Protein AF-A0A524NJI4-F1 (afdb_monomer)

Nearest PDB structures (foldseek):
  9co0-assembly1_B  TM=9.030E-01  e=3.169E-07  Escherichia coli
  6l8a-assembly1_C  TM=8.785E-01  e=2.882E-06  Acidithiobacillus ferrooxidans
  8okv-assembly4_D  TM=8.232E-01  e=9.161E-04  Bacteroides thetaiotaomicron VPI-5482
  3dsm-assembly1_A  TM=7.863E-01  e=9.668E-04  Bacteroides uniformis ATCC 8492
  7seu-assembly4_D  TM=7.854E-01  e=9.161E-04  Escherichia coli

pLDDT: mean 80.63, std 16.12, range [43.66, 97.12]

Structure (mmCIF, N/CA/C/O backbone):
data_AF-A0A524NJI4-F1
#
_entry.id   AF-A0A524NJI4-F1
#
loop_
_atom_site.group_PDB
_atom_site.id
_atom_site.type_symbol
_atom_site.label_atom_id
_atom_site.label_alt_id
_atom_site.label_comp_id
_atom_site.label_asym_id
_atom_site.label_entity_id
_atom_site.label_seq_id
_atom_site.pdbx_PDB_ins_code
_atom_site.Cartn_x
_atom_site.Cartn_y
_atom_site.Cartn_z
_atom_site.occupancy
_atom_site.B_iso_or_equiv
_atom_site.auth_seq_id
_atom_site.auth_comp_id
_atom_site.auth_asym_id
_atom_site.auth_atom_id
_atom_site.pdbx_PDB_model_num
ATOM 1 N N . PRO A 1 1 ? -11.612 2.718 -0.099 1.00 86.69 1 PRO A N 1
ATOM 2 C CA . PRO A 1 1 ? -11.484 1.863 1.108 1.00 86.69 1 PRO A CA 1
ATOM 3 C C . PRO A 1 1 ? -11.392 0.395 0.676 1.00 86.69 1 PRO A C 1
ATOM 5 O O . PRO A 1 1 ? -11.914 0.067 -0.386 1.00 86.69 1 PRO A O 1
ATOM 8 N N . ALA A 1 2 ? -10.751 -0.454 1.474 1.00 90.44 2 ALA A N 1
ATOM 9 C CA . ALA A 1 2 ? -10.694 -1.903 1.288 1.00 90.44 2 ALA A CA 1
ATOM 10 C C . ALA A 1 2 ? -11.234 -2.614 2.530 1.00 90.44 2 ALA A C 1
ATOM 12 O O . ALA A 1 2 ? -11.171 -2.069 3.629 1.00 90.44 2 ALA A O 1
ATOM 13 N N . PHE A 1 3 ? -11.764 -3.821 2.359 1.00 92.19 3 PHE A N 1
ATOM 14 C CA . PHE A 1 3 ? -12.353 -4.607 3.439 1.00 92.19 3 PHE A CA 1
ATOM 15 C C . PHE A 1 3 ? -11.760 -6.014 3.442 1.00 92.19 3 PHE A C 1
ATOM 17 O O . PHE A 1 3 ? -11.778 -6.689 2.415 1.00 92.19 3 PHE A O 1
ATOM 24 N N . ALA A 1 4 ? -11.255 -6.456 4.592 1.00 90.56 4 ALA A N 1
ATOM 25 C CA . ALA A 1 4 ? -10.802 -7.827 4.801 1.00 90.56 4 ALA A CA 1
ATOM 26 C C . ALA A 1 4 ? -10.918 -8.203 6.281 1.00 90.56 4 ALA A C 1
ATOM 28 O O . ALA A 1 4 ? -10.636 -7.384 7.151 1.00 90.56 4 ALA A O 1
ATOM 29 N N . ASN A 1 5 ? -11.321 -9.444 6.571 1.00 91.25 5 ASN A N 1
ATOM 30 C CA . ASN A 1 5 ? -11.344 -10.012 7.927 1.00 91.25 5 ASN A CA 1
ATOM 31 C C . ASN A 1 5 ? -12.051 -9.132 8.982 1.00 91.25 5 ASN A C 1
ATOM 33 O O . ASN A 1 5 ? -11.597 -9.021 10.119 1.00 91.25 5 ASN A O 1
ATOM 37 N N . GLY A 1 6 ? -13.151 -8.469 8.606 1.00 92.75 6 GLY A N 1
ATOM 38 C CA . GLY A 1 6 ? -13.889 -7.586 9.517 1.00 92.75 6 GLY A CA 1
ATOM 39 C C . GLY A 1 6 ? -13.192 -6.252 9.808 1.00 92.75 6 GLY A C 1
ATOM 40 O O . GLY A 1 6 ? -13.548 -5.573 10.768 1.00 92.75 6 GLY A O 1
ATOM 41 N N . VAL A 1 7 ? -12.204 -5.863 9.000 1.00 95.31 7 VAL A N 1
ATOM 42 C CA . VAL A 1 7 ? -11.488 -4.589 9.104 1.00 95.31 7 VAL A CA 1
ATOM 43 C C . VAL A 1 7 ? -11.668 -3.794 7.817 1.00 95.31 7 VAL A C 1
ATOM 45 O O . VAL A 1 7 ? -11.522 -4.324 6.715 1.00 95.31 7 VAL A O 1
ATOM 48 N N . ILE A 1 8 ? -11.994 -2.511 7.966 1.00 94.81 8 ILE A N 1
ATOM 49 C CA . ILE A 1 8 ? -12.002 -1.530 6.884 1.00 94.81 8 ILE A CA 1
ATOM 50 C C . ILE A 1 8 ? -10.680 -0.777 6.919 1.00 94.81 8 ILE A C 1
ATOM 52 O O . ILE A 1 8 ? -10.333 -0.154 7.920 1.00 94.81 8 ILE A O 1
ATOM 56 N N . TYR A 1 9 ? -9.981 -0.786 5.795 1.00 93.69 9 TYR A N 1
ATOM 57 C CA . TYR A 1 9 ? -8.757 -0.038 5.580 1.00 93.69 9 TYR A CA 1
ATOM 58 C C . TYR A 1 9 ? -9.043 1.145 4.671 1.00 93.69 9 TYR A C 1
ATOM 60 O O . TYR A 1 9 ? -9.579 0.993 3.568 1.00 93.69 9 TYR A O 1
ATOM 68 N N . THR A 1 10 ? -8.701 2.347 5.114 1.00 91.44 10 THR A N 1
ATOM 69 C CA . THR A 1 10 ? -8.915 3.550 4.314 1.00 91.44 10 THR A CA 1
ATOM 70 C C . THR A 1 10 ? -7.772 4.523 4.471 1.00 91.44 10 THR A C 1
ATOM 72 O O . THR A 1 10 ? -7.259 4.740 5.563 1.00 91.44 10 THR A O 1
ATOM 75 N N . GLY A 1 11 ? -7.388 5.125 3.358 1.00 87.19 11 GLY A N 1
ATOM 76 C CA . GLY A 1 11 ? -6.534 6.287 3.367 1.00 87.19 11 GLY A CA 1
ATOM 77 C C . GLY A 1 11 ? -7.351 7.551 3.644 1.00 87.19 11 GLY A C 1
ATOM 78 O O . GLY A 1 11 ? -8.512 7.649 3.234 1.00 87.19 11 GLY A O 1
ATOM 79 N N . GLY A 1 12 ? -6.776 8.493 4.382 1.00 81.00 12 GLY A N 1
ATOM 80 C CA . GLY A 1 12 ? -7.313 9.831 4.548 1.00 81.00 12 GLY A CA 1
ATOM 81 C C . GLY A 1 12 ? -6.802 10.752 3.441 1.00 81.00 12 GLY A C 1
ATOM 82 O O . GLY A 1 12 ? -5.618 10.758 3.083 1.00 81.00 12 GLY A O 1
ATOM 83 N N . ALA A 1 13 ? -7.728 11.516 2.860 1.00 70.44 13 ALA A N 1
ATOM 84 C CA . ALA A 1 13 ? -7.433 12.357 1.709 1.00 70.44 13 ALA A CA 1
ATOM 85 C C . ALA A 1 13 ? -6.414 13.455 2.057 1.00 70.44 13 ALA A C 1
ATOM 87 O O . ALA A 1 13 ? -5.436 13.625 1.352 1.00 70.44 13 ALA A O 1
ATOM 88 N N . PHE A 1 14 ? -6.564 14.171 3.170 1.00 77.81 14 PHE A N 1
ATOM 89 C CA . PHE A 1 14 ? -5.746 15.370 3.432 1.00 77.81 14 PHE A CA 1
ATOM 90 C C . PHE A 1 14 ? -4.848 15.277 4.668 1.00 77.81 14 PHE A C 1
ATOM 92 O O . PHE A 1 14 ? -4.030 16.161 4.902 1.00 77.81 14 PHE A O 1
ATOM 99 N N . ASP A 1 15 ? -4.967 14.209 5.450 1.00 85.94 15 ASP A N 1
ATOM 100 C CA . ASP A 1 15 ? -4.275 14.047 6.734 1.00 85.94 15 ASP A CA 1
ATOM 101 C C . ASP A 1 15 ? -3.026 13.157 6.656 1.00 85.94 15 ASP A C 1
ATOM 103 O O . ASP A 1 15 ? -2.357 12.955 7.670 1.00 85.94 15 ASP A O 1
ATOM 107 N N . LYS A 1 16 ? -2.707 12.646 5.458 1.00 87.31 16 LYS A N 1
ATOM 108 C CA . LYS A 1 16 ? -1.602 11.713 5.193 1.00 87.31 16 LYS A CA 1
ATOM 109 C C . LYS A 1 16 ? -1.683 10.423 6.012 1.00 87.31 16 LYS A C 1
ATOM 111 O O . LYS A 1 16 ? -0.659 9.803 6.280 1.00 87.31 16 LYS A O 1
ATOM 116 N N . LYS A 1 17 ? -2.873 10.016 6.449 1.00 90.75 17 LYS A N 1
ATOM 117 C CA . LYS A 1 17 ? -3.028 8.849 7.316 1.00 90.75 17 LYS A CA 1
ATOM 118 C C . LYS A 1 17 ? -3.642 7.672 6.586 1.00 90.75 17 LYS A C 1
ATOM 120 O O . LYS A 1 17 ? -4.408 7.822 5.642 1.00 90.75 17 LYS A O 1
ATOM 125 N N . VAL A 1 18 ? -3.308 6.484 7.062 1.00 92.19 18 VAL A N 1
ATOM 126 C CA . VAL A 1 18 ? -3.972 5.230 6.725 1.00 92.19 18 VAL A CA 1
ATOM 127 C C . VAL A 1 18 ? -4.582 4.700 8.005 1.00 92.19 18 VAL A C 1
ATOM 129 O O . VAL A 1 18 ? -3.902 4.592 9.023 1.00 92.19 18 VAL A O 1
ATOM 132 N N . TYR A 1 19 ? -5.863 4.384 7.948 1.00 93.75 19 TYR A N 1
ATOM 133 C CA . TYR A 1 19 ? -6.654 3.922 9.072 1.00 93.75 19 TYR A CA 1
ATOM 134 C C . TYR A 1 19 ? -7.056 2.474 8.855 1.00 93.75 19 TYR A C 1
ATOM 136 O O . TYR A 1 19 ? -7.483 2.105 7.758 1.00 93.75 19 TYR A O 1
ATOM 144 N N . ALA A 1 20 ? -6.999 1.693 9.928 1.00 95.56 20 ALA A N 1
ATOM 145 C CA . ALA A 1 20 ? -7.737 0.450 10.047 1.00 95.56 20 ALA A CA 1
ATOM 146 C C . ALA A 1 20 ? -8.830 0.616 11.087 1.00 95.56 20 ALA A C 1
ATOM 148 O O . ALA A 1 20 ? -8.562 0.979 12.233 1.00 95.56 20 ALA A O 1
ATOM 149 N N . LEU A 1 21 ? -10.058 0.328 10.687 1.00 96.19 21 LEU A N 1
ATOM 150 C CA . LEU A 1 21 ? -11.245 0.438 11.516 1.00 96.19 21 LEU A CA 1
ATOM 151 C C . LEU A 1 21 ? -11.889 -0.936 11.635 1.00 96.19 21 LEU A C 1
ATOM 153 O O . LEU A 1 21 ? -11.977 -1.674 10.655 1.00 96.19 21 LEU A O 1
ATOM 157 N N . ASP A 1 22 ? -12.363 -1.285 12.822 1.00 96.19 22 ASP A N 1
ATOM 158 C CA . ASP A 1 22 ? -13.262 -2.418 12.967 1.00 96.19 22 ASP A CA 1
ATOM 159 C C . ASP A 1 22 ? -14.540 -2.167 12.159 1.00 96.19 22 ASP A C 1
ATOM 161 O O . ASP A 1 22 ? -15.172 -1.120 12.292 1.00 96.19 22 ASP A O 1
ATOM 165 N N . ALA A 1 23 ? -14.910 -3.104 11.291 1.00 94.62 23 ALA A N 1
ATOM 166 C CA . ALA A 1 23 ? -16.027 -2.910 10.379 1.00 94.62 23 ALA A CA 1
ATOM 167 C C . ALA A 1 23 ? -17.390 -2.938 11.084 1.00 94.62 23 ALA A C 1
ATOM 169 O O . ALA A 1 23 ? -18.345 -2.370 10.561 1.00 94.62 23 ALA A O 1
ATOM 170 N N . ALA A 1 24 ? -17.490 -3.595 12.244 1.00 95.31 24 ALA A N 1
ATOM 171 C CA . ALA A 1 24 ? -18.737 -3.687 12.993 1.00 95.31 24 ALA A CA 1
ATOM 172 C C . ALA A 1 24 ? -18.950 -2.458 13.881 1.00 95.31 24 ALA A C 1
ATOM 174 O O . ALA A 1 24 ? -20.070 -1.964 13.990 1.00 95.31 24 ALA A O 1
ATOM 175 N N . THR A 1 25 ? -17.885 -1.963 14.517 1.00 96.25 25 THR A N 1
ATOM 176 C CA . THR A 1 25 ? -17.996 -0.877 15.507 1.00 96.25 25 THR A CA 1
ATOM 177 C C . THR A 1 25 ? -17.509 0.479 15.006 1.00 96.25 25 THR A C 1
ATOM 179 O O . THR A 1 25 ? -17.743 1.490 15.664 1.00 96.25 25 THR A O 1
ATOM 182 N N . GLY A 1 26 ? -16.778 0.523 13.890 1.00 93.19 26 GLY A N 1
ATOM 183 C CA . GLY A 1 26 ? -16.086 1.723 13.413 1.00 93.19 26 GLY A CA 1
ATOM 184 C C . GLY A 1 26 ? -14.904 2.150 14.290 1.00 93.19 26 GLY A C 1
ATOM 185 O O . GLY A 1 26 ? -14.321 3.207 14.059 1.00 93.19 26 GLY A O 1
ATOM 186 N N . THR A 1 27 ? -14.536 1.359 15.305 1.00 96.38 27 THR A N 1
ATOM 187 C CA . THR A 1 27 ? -13.444 1.709 16.223 1.00 96.38 27 THR A CA 1
ATOM 188 C C . THR A 1 27 ? -12.098 1.578 15.522 1.00 96.38 27 THR A C 1
ATOM 190 O O . THR A 1 27 ? -11.829 0.579 14.857 1.00 96.38 27 THR A O 1
ATOM 193 N N . GLN A 1 28 ? -11.226 2.570 15.694 1.00 96.44 28 GLN A N 1
ATOM 194 C CA . GLN A 1 28 ? -9.878 2.533 15.138 1.00 96.44 28 GLN A CA 1
ATOM 195 C C . GLN A 1 28 ? -9.046 1.417 15.785 1.00 96.44 28 GLN A C 1
ATOM 197 O O . GLN A 1 28 ? -8.823 1.431 16.993 1.00 96.44 28 GLN A O 1
ATOM 202 N N . LYS A 1 29 ? -8.547 0.487 14.964 1.00 96.12 29 LYS A N 1
ATOM 203 C CA . LYS A 1 29 ? -7.574 -0.540 15.364 1.00 96.12 29 LYS A CA 1
ATOM 204 C C . LYS A 1 29 ? -6.158 0.019 15.354 1.00 96.12 29 LYS A C 1
ATOM 206 O O . LYS A 1 29 ? -5.434 -0.113 16.333 1.00 96.12 29 LYS A O 1
ATOM 211 N N . TRP A 1 30 ? -5.785 0.686 14.266 1.00 97.00 30 TRP A N 1
ATOM 212 C CA . TRP A 1 30 ? -4.499 1.364 14.140 1.00 97.00 30 TRP A CA 1
ATOM 213 C C . TRP A 1 30 ? -4.580 2.530 13.156 1.00 97.00 30 TRP A C 1
ATOM 215 O O . TRP A 1 30 ? -5.520 2.648 12.364 1.00 97.00 30 TRP A O 1
ATOM 225 N N . VAL A 1 31 ? -3.572 3.397 13.226 1.00 95.12 31 VAL A N 1
ATOM 226 C CA . VAL A 1 31 ? -3.352 4.487 12.278 1.00 95.12 31 VAL A CA 1
ATOM 227 C C . VAL A 1 31 ? -1.867 4.565 11.937 1.00 95.12 31 VAL A C 1
ATOM 229 O O . VAL A 1 31 ? -1.020 4.499 12.824 1.00 95.12 31 VAL A O 1
ATOM 232 N N . TYR A 1 32 ? -1.558 4.720 10.655 1.00 93.12 32 TYR A N 1
ATOM 233 C CA . TYR A 1 32 ? -0.206 4.953 10.158 1.00 93.12 32 TYR A CA 1
ATOM 234 C C . TYR A 1 32 ? -0.147 6.318 9.475 1.00 93.12 32 TYR A C 1
ATOM 236 O O . TYR A 1 32 ? -1.067 6.675 8.744 1.00 93.12 32 TYR A O 1
ATOM 244 N N . THR A 1 33 ? 0.911 7.091 9.718 1.00 92.00 33 THR A N 1
ATOM 245 C CA . THR A 1 33 ? 1.106 8.401 9.077 1.00 92.00 33 THR A CA 1
ATOM 246 C C . THR A 1 33 ? 2.172 8.274 8.000 1.00 92.00 33 THR A C 1
ATOM 248 O O . THR A 1 33 ? 3.287 7.850 8.282 1.00 92.00 33 THR A O 1
ATOM 251 N N . LEU A 1 34 ? 1.809 8.629 6.774 1.00 87.75 34 LEU A N 1
ATOM 252 C CA . LEU A 1 34 ? 2.671 8.635 5.602 1.00 87.75 34 LEU A CA 1
ATOM 253 C C . LEU A 1 34 ? 3.477 9.934 5.534 1.00 87.75 34 LEU A C 1
ATOM 255 O O . LEU A 1 34 ? 3.040 10.990 6.000 1.00 87.75 34 LEU A O 1
ATOM 259 N N . ASP A 1 35 ? 4.623 9.875 4.861 1.00 84.62 35 ASP A N 1
ATOM 260 C CA . ASP A 1 35 ? 5.443 11.066 4.607 1.00 84.62 35 ASP A CA 1
ATOM 261 C C . ASP A 1 35 ? 4.768 11.997 3.578 1.00 84.62 35 ASP A C 1
ATOM 263 O O . ASP A 1 35 ? 4.792 13.233 3.677 1.00 84.62 35 ASP A O 1
ATOM 267 N N . GLU A 1 36 ? 4.110 11.384 2.592 1.00 76.75 36 GLU A N 1
ATOM 268 C CA . GLU A 1 36 ? 3.471 12.029 1.447 1.00 76.75 36 GLU A CA 1
ATOM 269 C C . GLU A 1 36 ? 1.940 11.953 1.554 1.00 76.75 36 GLU A C 1
ATOM 271 O O . GLU A 1 36 ? 1.382 11.026 2.138 1.00 76.75 36 GLU A O 1
ATOM 276 N N . GLY A 1 37 ? 1.255 12.987 1.057 1.00 69.12 37 GLY A N 1
ATOM 277 C CA . GLY A 1 37 ? -0.188 13.163 1.248 1.00 69.12 37 GLY A CA 1
ATOM 278 C C . GLY A 1 37 ? -1.055 12.695 0.086 1.00 69.12 37 GLY A C 1
ATOM 279 O O . GLY A 1 37 ? -0.564 12.457 -1.009 1.00 69.12 37 GLY A O 1
ATOM 280 N N . LEU A 1 38 ? -2.367 12.654 0.346 1.00 65.62 38 LEU A N 1
ATOM 281 C CA . LEU A 1 38 ? -3.422 12.131 -0.524 1.00 65.62 38 LEU A CA 1
ATOM 282 C C . LEU A 1 38 ? -3.215 10.661 -0.883 1.00 65.62 38 LEU A C 1
ATOM 284 O O . LEU A 1 38 ? -2.417 10.296 -1.732 1.00 65.62 38 LEU A O 1
ATOM 288 N N . THR A 1 39 ? -3.970 9.809 -0.214 1.00 74.31 39 THR A N 1
ATOM 289 C CA . THR A 1 39 ? -3.954 8.360 -0.397 1.00 74.31 39 THR A CA 1
ATOM 290 C C . THR A 1 39 ? -5.054 7.932 -1.361 1.00 74.31 39 THR A C 1
ATOM 292 O O . THR A 1 39 ? -6.158 8.478 -1.337 1.00 74.31 39 THR A O 1
ATOM 295 N N . 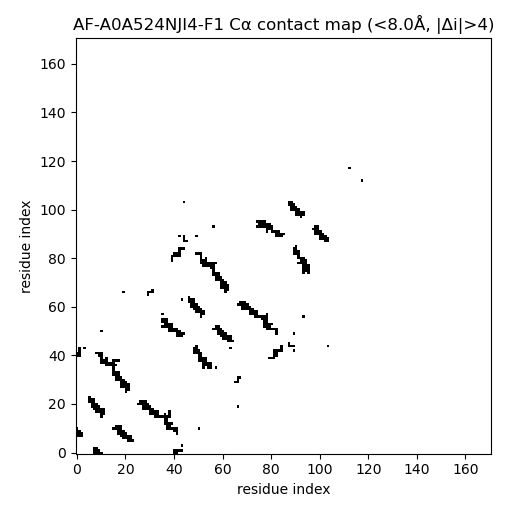THR A 1 40 ? -4.774 6.943 -2.206 1.00 78.81 40 THR A N 1
ATOM 296 C CA . THR A 1 40 ? -5.811 6.291 -3.019 1.00 78.81 40 THR A CA 1
ATOM 297 C C . THR A 1 40 ? -6.496 5.169 -2.231 1.00 78.81 40 THR A C 1
ATOM 299 O O . THR A 1 40 ? -6.137 4.868 -1.086 1.00 78.81 40 THR A O 1
ATOM 302 N N . ALA A 1 41 ? -7.511 4.529 -2.827 1.00 84.94 41 ALA A N 1
ATOM 303 C CA . ALA A 1 41 ? -8.093 3.334 -2.227 1.00 84.94 41 ALA A CA 1
ATOM 304 C C . ALA A 1 41 ? -7.015 2.238 -2.081 1.00 84.94 41 ALA A C 1
ATOM 306 O O . ALA A 1 41 ? -6.384 1.889 -3.081 1.00 84.94 41 ALA A O 1
ATOM 307 N N . PRO A 1 42 ? -6.808 1.705 -0.863 1.00 88.00 42 PRO A N 1
ATOM 308 C CA . PRO A 1 42 ? -5.795 0.690 -0.627 1.00 88.00 42 PRO A CA 1
ATOM 309 C C . PRO A 1 42 ? -6.170 -0.637 -1.293 1.00 88.00 42 PRO A C 1
ATOM 311 O O . PRO A 1 42 ? -7.351 -0.926 -1.485 1.00 88.00 42 PRO A O 1
ATOM 314 N N . ALA A 1 43 ? -5.170 -1.467 -1.570 1.00 91.12 43 ALA A N 1
ATOM 315 C CA . ALA A 1 43 ? -5.350 -2.862 -1.960 1.00 91.12 43 ALA A CA 1
ATOM 316 C C . ALA A 1 43 ? -4.746 -3.802 -0.915 1.00 91.12 43 ALA A C 1
ATOM 318 O O . ALA A 1 43 ? -3.851 -3.410 -0.170 1.00 91.12 43 ALA A O 1
ATOM 319 N N . ILE A 1 44 ? -5.232 -5.040 -0.844 1.00 91.56 44 ILE A N 1
ATOM 320 C CA . ILE A 1 44 ? -4.823 -6.007 0.181 1.00 91.56 44 ILE A CA 1
ATOM 321 C C . ILE A 1 44 ? -4.358 -7.290 -0.500 1.00 91.56 44 ILE A C 1
ATOM 323 O O . ILE A 1 44 ? -5.059 -7.826 -1.356 1.00 91.56 44 ILE A O 1
ATOM 327 N N . ILE A 1 45 ? -3.191 -7.786 -0.090 1.00 89.56 45 ILE A N 1
ATOM 328 C CA . ILE A 1 45 ? -2.635 -9.077 -0.501 1.00 89.56 45 ILE A CA 1
ATOM 329 C C . ILE A 1 45 ? -2.168 -9.801 0.758 1.00 89.56 45 ILE A C 1
ATOM 331 O O . ILE A 1 45 ? -1.229 -9.360 1.422 1.00 89.56 45 ILE A O 1
ATOM 335 N N . GLY A 1 46 ? -2.835 -10.898 1.120 1.00 87.75 46 GLY A N 1
ATOM 336 C CA . GLY A 1 46 ? -2.539 -11.620 2.360 1.00 87.75 46 GLY A CA 1
ATOM 337 C C . GLY A 1 46 ? -2.618 -10.701 3.588 1.00 87.75 46 GLY A C 1
ATOM 338 O O . GLY A 1 46 ? -3.661 -10.108 3.850 1.00 87.75 46 GLY A O 1
ATOM 339 N N . ASN A 1 47 ? -1.506 -10.569 4.321 1.00 91.19 47 ASN A N 1
ATOM 340 C CA . ASN A 1 47 ? -1.376 -9.679 5.486 1.00 91.19 47 ASN A CA 1
ATOM 341 C C . ASN A 1 47 ? -0.694 -8.332 5.155 1.00 91.19 47 ASN A C 1
ATOM 343 O O . ASN A 1 47 ? -0.115 -7.687 6.031 1.00 91.19 47 ASN A O 1
ATOM 347 N N . THR A 1 48 ? -0.707 -7.919 3.886 1.00 91.62 48 THR A N 1
ATOM 348 C CA . THR A 1 48 ? -0.077 -6.680 3.420 1.00 91.62 48 THR A CA 1
ATOM 349 C C . THR A 1 48 ? -1.095 -5.767 2.757 1.00 91.62 48 THR A C 1
ATOM 351 O O . THR A 1 48 ? -1.878 -6.194 1.911 1.00 91.62 48 THR A O 1
ATOM 354 N N . ILE A 1 49 ? -1.050 -4.490 3.121 1.00 92.56 49 ILE A N 1
ATOM 355 C CA . ILE A 1 49 ? -1.851 -3.423 2.531 1.00 92.56 49 ILE A CA 1
ATOM 356 C C . ILE A 1 49 ? -0.946 -2.558 1.678 1.00 92.56 49 ILE A C 1
ATOM 358 O O . ILE A 1 49 ? 0.086 -2.087 2.148 1.00 92.56 49 ILE A O 1
ATOM 362 N N . TYR A 1 50 ? -1.384 -2.310 0.456 1.00 91.38 50 TYR A N 1
ATOM 363 C CA . TYR A 1 50 ? -0.726 -1.465 -0.519 1.00 91.38 50 TYR A CA 1
ATOM 364 C C . TYR A 1 50 ? -1.482 -0.151 -0.614 1.00 91.38 50 TYR A C 1
ATOM 366 O O . TYR A 1 50 ? -2.681 -0.134 -0.896 1.00 91.38 50 TYR A O 1
ATOM 374 N N . VAL A 1 51 ? -0.779 0.949 -0.376 1.00 89.75 51 VAL A N 1
ATOM 375 C CA . VAL A 1 51 ? -1.334 2.302 -0.433 1.00 89.75 51 VAL A CA 1
ATOM 376 C C . VAL A 1 51 ? -0.499 3.126 -1.394 1.00 89.75 51 VAL A C 1
ATOM 378 O O . VAL A 1 51 ? 0.722 3.181 -1.254 1.00 89.75 51 VAL A O 1
ATOM 381 N N . THR A 1 52 ? -1.143 3.780 -2.357 1.00 87.00 52 THR A N 1
ATOM 382 C CA . THR A 1 52 ? -0.466 4.705 -3.273 1.00 87.00 52 THR A CA 1
ATOM 383 C C . THR A 1 52 ? -0.791 6.147 -2.903 1.00 87.00 52 THR A C 1
ATOM 385 O O . THR A 1 52 ? -1.876 6.451 -2.394 1.00 87.00 52 THR A O 1
ATOM 388 N N . SER A 1 53 ? 0.182 7.029 -3.123 1.00 83.12 53 SER A N 1
ATOM 389 C CA . SER A 1 53 ? 0.047 8.467 -2.912 1.00 83.12 53 SER A CA 1
ATOM 390 C C . SER A 1 53 ? -0.298 9.172 -4.227 1.00 83.12 53 SER A C 1
ATOM 392 O O . SER A 1 53 ? 0.398 9.002 -5.222 1.00 83.12 53 SER A O 1
ATOM 394 N N . THR A 1 54 ? -1.356 9.982 -4.229 1.00 77.25 54 THR A N 1
ATOM 395 C CA . THR A 1 54 ? -1.844 10.745 -5.392 1.00 77.25 54 THR A CA 1
ATOM 396 C C . THR A 1 54 ? -1.053 12.034 -5.603 1.00 77.25 54 THR A C 1
ATOM 398 O O . THR A 1 54 ? -0.895 12.485 -6.734 1.00 77.25 54 THR A O 1
ATOM 401 N N . LEU A 1 55 ? -0.556 12.642 -4.519 1.00 79.06 55 LEU A N 1
ATOM 402 C CA . LEU A 1 55 ? 0.323 13.820 -4.581 1.00 79.06 55 LEU A CA 1
ATOM 403 C C . LEU A 1 55 ? 1.803 13.459 -4.445 1.00 79.06 55 LEU A C 1
ATOM 405 O O . LEU A 1 55 ? 2.656 14.343 -4.415 1.00 79.06 55 LEU A O 1
ATOM 409 N N . GLY A 1 56 ? 2.099 12.172 -4.324 1.00 82.62 56 GLY A N 1
ATOM 410 C CA . GLY A 1 56 ? 3.438 11.629 -4.237 1.00 82.62 56 GLY A CA 1
ATOM 411 C C . GLY A 1 56 ? 3.712 10.656 -5.369 1.00 82.62 56 GLY A C 1
ATOM 412 O O . GLY A 1 56 ? 2.848 10.357 -6.192 1.00 82.62 56 GLY A O 1
ATOM 413 N N . ASN A 1 57 ? 4.931 10.144 -5.391 1.00 87.88 57 ASN A N 1
ATOM 414 C CA . ASN A 1 57 ? 5.346 9.099 -6.321 1.00 87.88 57 ASN A CA 1
ATOM 415 C C . ASN A 1 57 ? 5.622 7.774 -5.604 1.00 87.88 57 ASN A C 1
ATOM 417 O O . ASN A 1 57 ? 6.188 6.856 -6.197 1.00 87.88 57 ASN A O 1
ATOM 421 N N . LYS A 1 58 ? 5.230 7.660 -4.330 1.00 89.38 58 LYS A N 1
ATOM 422 C CA . LYS A 1 58 ? 5.476 6.481 -3.500 1.00 89.38 58 LYS A CA 1
ATOM 423 C C . LYS A 1 58 ? 4.260 5.578 -3.346 1.00 89.38 58 LYS A C 1
ATOM 425 O O . LYS A 1 58 ? 3.128 6.022 -3.146 1.00 89.38 58 LYS A O 1
ATOM 430 N N . THR A 1 59 ? 4.554 4.285 -3.357 1.00 90.06 59 THR A N 1
ATOM 431 C CA . THR A 1 59 ? 3.680 3.202 -2.910 1.00 90.06 59 THR A CA 1
ATOM 432 C C . THR A 1 59 ? 4.229 2.643 -1.608 1.00 90.06 59 THR A C 1
ATOM 434 O O . THR A 1 59 ? 5.430 2.406 -1.495 1.00 90.06 59 THR A O 1
ATOM 437 N N . TYR A 1 60 ? 3.359 2.430 -0.631 1.00 90.19 60 TYR A N 1
ATOM 438 C CA . TYR A 1 60 ? 3.697 1.923 0.692 1.00 90.19 60 TYR A CA 1
ATOM 439 C C . TYR A 1 60 ? 3.067 0.552 0.898 1.00 90.19 60 TYR A C 1
ATOM 441 O O . TYR A 1 60 ? 1.895 0.357 0.574 1.00 90.19 60 TYR A O 1
ATOM 449 N N . ALA A 1 61 ? 3.833 -0.364 1.482 1.00 91.75 61 ALA A N 1
ATOM 450 C CA . ALA A 1 61 ? 3.345 -1.636 1.982 1.00 91.75 61 ALA A CA 1
ATOM 451 C C . ALA A 1 61 ? 3.340 -1.617 3.511 1.00 91.75 61 ALA A C 1
ATOM 453 O O . ALA A 1 61 ? 4.379 -1.408 4.144 1.00 91.75 61 ALA A O 1
ATOM 454 N N . LEU A 1 62 ? 2.170 -1.845 4.100 1.00 92.25 62 LEU A N 1
ATOM 455 C CA . LEU A 1 62 ? 1.961 -1.895 5.544 1.00 92.25 62 LEU A CA 1
ATOM 456 C C . LEU A 1 62 ? 1.462 -3.282 5.953 1.00 92.25 62 LEU A C 1
ATOM 458 O O . LEU A 1 62 ? 0.761 -3.948 5.194 1.00 92.25 62 LEU A O 1
ATOM 462 N N . ASN A 1 63 ? 1.791 -3.717 7.163 1.00 93.44 63 ASN A N 1
ATOM 463 C CA . ASN A 1 63 ? 1.195 -4.906 7.754 1.00 93.44 63 ASN A CA 1
ATOM 464 C C . ASN A 1 63 ? -0.291 -4.649 8.054 1.00 93.44 63 ASN A C 1
ATOM 466 O O . ASN A 1 63 ? -0.628 -3.641 8.673 1.00 93.44 63 ASN A O 1
ATOM 470 N N . ALA A 1 64 ? -1.181 -5.547 7.632 1.00 92.44 64 ALA A N 1
ATOM 471 C CA . ALA A 1 64 ? -2.620 -5.323 7.747 1.00 92.44 64 ALA A CA 1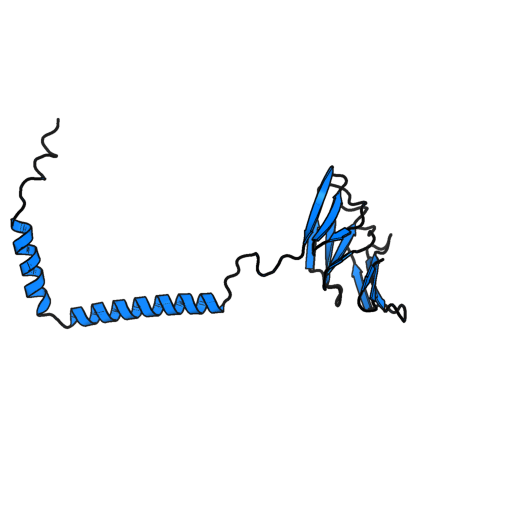
ATOM 472 C C . ALA A 1 64 ? -3.142 -5.401 9.191 1.00 92.44 64 ALA A C 1
ATOM 474 O O . ALA A 1 64 ? -4.142 -4.764 9.533 1.00 92.44 64 ALA A O 1
ATOM 475 N N . GLU A 1 65 ? -2.466 -6.161 10.046 1.00 93.06 65 GLU A N 1
ATOM 476 C CA . GLU A 1 65 ? -2.854 -6.364 11.439 1.00 93.06 65 GLU A CA 1
ATOM 477 C C . GLU A 1 65 ? -2.327 -5.250 12.346 1.00 93.06 65 GLU A C 1
ATOM 479 O O . GLU A 1 65 ? -3.089 -4.688 13.130 1.00 93.06 65 GLU A O 1
ATOM 484 N N . SER A 1 66 ? -1.048 -4.891 12.212 1.00 94.06 66 SER A N 1
ATOM 485 C CA . SER A 1 66 ? -0.397 -3.912 13.092 1.00 94.06 66 SER A CA 1
ATOM 486 C C . SER A 1 66 ? -0.315 -2.495 12.528 1.00 94.06 66 SER A C 1
ATOM 488 O O . SER A 1 66 ? -0.080 -1.556 13.283 1.00 94.06 66 SER A O 1
ATOM 490 N N . GLY A 1 67 ? -0.458 -2.323 11.212 1.00 92.88 67 GLY A N 1
ATOM 491 C CA . GLY A 1 67 ? -0.196 -1.051 10.534 1.00 92.88 67 GLY A CA 1
ATOM 492 C C . GLY A 1 67 ? 1.292 -0.723 10.387 1.00 92.88 67 GLY A C 1
ATOM 493 O O . GLY A 1 67 ? 1.634 0.365 9.928 1.00 92.88 67 GLY A O 1
ATOM 494 N N . ASN A 1 68 ? 2.191 -1.640 10.763 1.00 93.88 68 ASN A N 1
ATOM 495 C CA . ASN A 1 68 ? 3.630 -1.410 10.681 1.00 93.88 68 ASN A CA 1
ATOM 496 C C . ASN A 1 68 ? 4.091 -1.275 9.229 1.00 93.88 68 ASN A C 1
ATOM 498 O O . ASN A 1 68 ? 3.696 -2.055 8.363 1.00 93.88 68 ASN A O 1
ATOM 502 N N . PHE A 1 69 ? 4.997 -0.334 8.991 1.00 92.25 69 PHE A N 1
ATOM 503 C CA . PHE A 1 69 ? 5.693 -0.207 7.719 1.00 92.25 69 PHE A CA 1
ATOM 504 C C . PHE A 1 69 ? 6.490 -1.471 7.387 1.00 92.25 69 PHE A C 1
ATOM 506 O O . PHE A 1 69 ? 7.242 -1.966 8.226 1.00 92.25 69 PHE A O 1
ATOM 513 N N . LEU A 1 70 ? 6.335 -1.972 6.161 1.00 90.94 70 LEU A N 1
ATOM 514 C CA . LEU A 1 70 ? 7.116 -3.091 5.635 1.00 90.94 70 LEU A CA 1
ATOM 515 C C . LEU A 1 70 ? 8.171 -2.590 4.650 1.00 90.94 70 LEU A C 1
ATOM 517 O O . LEU A 1 70 ? 9.355 -2.866 4.821 1.00 90.94 70 LEU A O 1
ATOM 521 N N . TRP A 1 71 ? 7.742 -1.849 3.629 1.00 91.62 71 TRP A N 1
ATOM 522 C CA . TRP A 1 71 ? 8.613 -1.259 2.614 1.00 91.62 71 TRP A CA 1
ATOM 523 C C . TRP A 1 71 ? 7.878 -0.160 1.833 1.00 91.62 71 TRP A C 1
ATOM 525 O O . TRP A 1 71 ? 6.655 -0.021 1.915 1.00 91.62 71 TRP A O 1
ATOM 535 N N . SER A 1 72 ? 8.626 0.621 1.053 1.00 90.06 72 SER A N 1
ATOM 536 C CA . SER A 1 72 ? 8.081 1.562 0.072 1.00 90.06 72 SER A CA 1
ATOM 537 C C . SER A 1 72 ? 8.798 1.441 -1.269 1.00 90.06 72 SER A C 1
ATOM 539 O O . SER A 1 72 ? 9.951 1.020 -1.347 1.00 90.06 72 SER A O 1
ATOM 541 N N . PHE A 1 73 ? 8.085 1.795 -2.331 1.00 89.50 73 PHE A N 1
ATOM 542 C CA . PHE A 1 73 ? 8.588 1.822 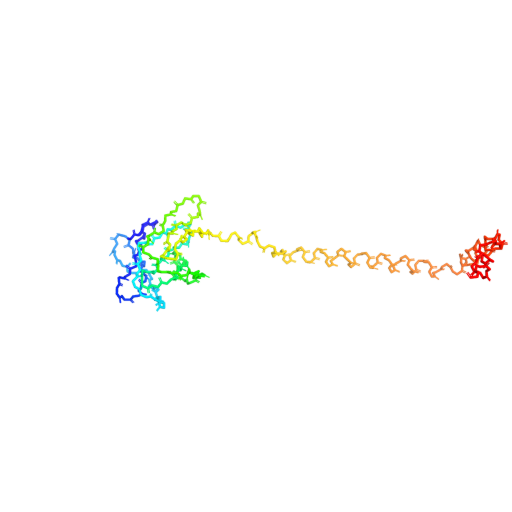-3.695 1.00 89.50 73 PHE A CA 1
ATOM 543 C C . PHE A 1 73 ? 8.291 3.184 -4.315 1.00 89.50 73 PHE A C 1
ATOM 545 O O . PHE A 1 73 ? 7.159 3.663 -4.240 1.00 89.50 73 PHE A O 1
ATOM 552 N N . GLN A 1 74 ? 9.302 3.806 -4.918 1.00 91.38 74 GLN A N 1
ATOM 553 C CA . GLN A 1 74 ? 9.185 5.121 -5.536 1.00 91.38 74 GLN A CA 1
ATOM 554 C C . GLN A 1 74 ? 9.169 4.994 -7.063 1.00 91.38 74 GLN A C 1
ATOM 556 O O . GLN A 1 74 ? 10.071 4.411 -7.657 1.00 91.38 74 GLN A O 1
ATOM 561 N N . THR A 1 75 ? 8.137 5.554 -7.685 1.00 90.69 75 THR A N 1
ATOM 562 C CA . THR A 1 75 ? 7.991 5.691 -9.141 1.00 90.69 75 THR A CA 1
ATOM 563 C C . THR A 1 75 ? 8.597 7.010 -9.630 1.00 90.69 75 THR A C 1
ATOM 565 O O . THR A 1 75 ? 8.988 7.864 -8.832 1.00 90.69 75 THR A O 1
ATOM 568 N N . GLY A 1 76 ? 8.686 7.207 -10.944 1.00 90.44 76 GLY A N 1
ATOM 569 C CA . GLY A 1 76 ? 9.179 8.449 -11.543 1.00 90.44 76 GLY A CA 1
ATOM 570 C C . GLY A 1 76 ? 8.158 9.594 -11.555 1.00 90.44 76 GLY A C 1
ATOM 571 O O . G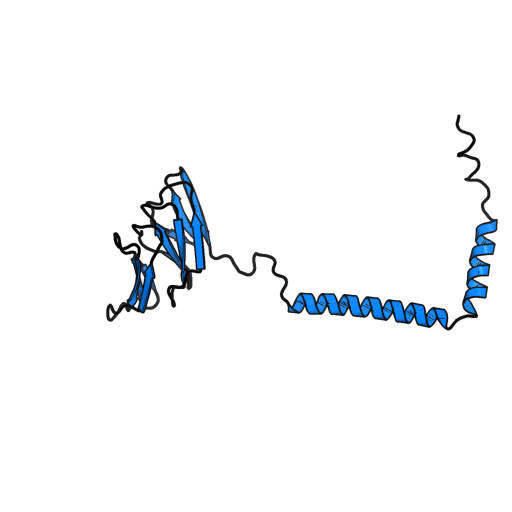LY A 1 76 ? 8.553 10.743 -11.739 1.00 90.44 76 GLY A O 1
ATOM 572 N N . GLY A 1 77 ? 6.867 9.310 -11.346 1.00 90.12 77 GLY A N 1
ATOM 573 C CA . GLY A 1 77 ? 5.777 10.287 -11.442 1.00 90.12 77 GLY A CA 1
ATOM 574 C C . GLY A 1 77 ? 4.646 10.065 -10.435 1.00 90.12 77 GLY A C 1
ATOM 575 O O . GLY A 1 77 ? 4.694 9.162 -9.607 1.00 90.12 77 GLY A O 1
ATOM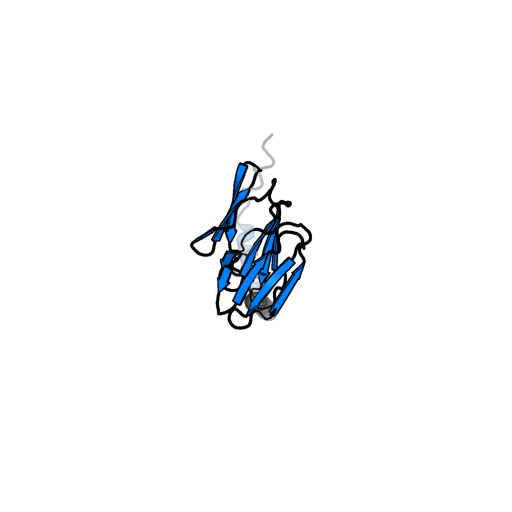 576 N N . TYR A 1 78 ? 3.618 10.913 -10.480 1.00 89.25 78 TYR A N 1
ATOM 577 C CA . TYR A 1 78 ? 2.469 10.803 -9.576 1.00 89.25 78 TYR A CA 1
ATOM 578 C C . TYR A 1 78 ? 1.653 9.531 -9.815 1.00 89.25 78 TYR A C 1
ATOM 580 O O . TYR A 1 78 ? 1.456 9.119 -10.960 1.00 89.25 78 TYR A O 1
ATOM 588 N N . ILE A 1 79 ? 1.114 8.945 -8.745 1.00 89.62 79 ILE A N 1
ATOM 589 C CA . ILE A 1 79 ? 0.299 7.729 -8.828 1.00 89.62 79 ILE A CA 1
ATOM 590 C C . ILE A 1 79 ? -1.170 8.079 -8.580 1.00 89.62 79 ILE A C 1
ATOM 592 O O . ILE A 1 79 ? -1.652 8.085 -7.451 1.00 89.62 79 ILE A O 1
ATOM 596 N N . TYR A 1 80 ? -1.912 8.349 -9.654 1.00 82.75 80 TYR A N 1
ATOM 597 C CA . TYR A 1 80 ? -3.347 8.661 -9.568 1.00 82.75 80 TYR A CA 1
ATOM 598 C C . TYR A 1 80 ? -4.245 7.423 -9.505 1.00 82.75 80 TYR A C 1
ATOM 600 O O . TYR A 1 80 ? -5.438 7.533 -9.227 1.00 82.75 80 TYR A O 1
ATOM 608 N N . SER A 1 81 ? -3.691 6.247 -9.801 1.00 84.19 81 SER A N 1
ATOM 609 C CA . SER A 1 81 ? -4.457 5.008 -9.874 1.00 84.19 81 SER A CA 1
ATOM 610 C C . SER A 1 81 ? -4.473 4.271 -8.536 1.00 84.19 81 SER A C 1
ATOM 612 O O . SER A 1 81 ? -3.473 4.208 -7.813 1.00 84.19 81 SER A O 1
ATOM 614 N N . SER A 1 82 ? -5.632 3.696 -8.215 1.00 86.06 82 SER A N 1
ATOM 615 C CA . SER A 1 82 ? -5.725 2.693 -7.161 1.00 86.06 82 SER A CA 1
ATOM 616 C C . SER A 1 82 ? -5.095 1.385 -7.640 1.00 86.06 82 SER A C 1
ATOM 618 O O . SER A 1 82 ? -5.360 0.975 -8.773 1.00 86.06 82 SER A O 1
ATOM 620 N N . PRO A 1 83 ? -4.288 0.719 -6.801 1.00 88.44 83 PRO A N 1
ATOM 621 C CA . PRO A 1 83 ? -3.707 -0.568 -7.147 1.00 88.44 83 PRO A CA 1
ATOM 622 C C . PRO A 1 83 ? -4.789 -1.636 -7.356 1.00 88.44 83 PRO A C 1
ATOM 624 O O . PRO A 1 83 ? -5.701 -1.779 -6.542 1.00 88.44 83 PRO A O 1
ATOM 627 N N . ALA A 1 84 ? -4.663 -2.412 -8.432 1.00 90.25 84 ALA A N 1
ATOM 628 C CA . ALA A 1 84 ? -5.472 -3.598 -8.702 1.00 90.25 84 ALA A CA 1
ATOM 629 C C . ALA A 1 84 ? -4.659 -4.857 -8.392 1.00 90.25 84 ALA A C 1
ATOM 631 O O . ALA A 1 84 ? -3.491 -4.938 -8.759 1.00 90.25 84 ALA A O 1
ATOM 632 N N . VAL A 1 85 ? -5.259 -5.841 -7.725 1.00 89.56 85 VAL A N 1
ATOM 633 C CA . VAL A 1 85 ? -4.557 -7.068 -7.322 1.00 89.56 85 VAL A CA 1
ATOM 634 C C . VAL A 1 85 ? -5.017 -8.238 -8.171 1.00 89.56 85 VAL A C 1
ATOM 636 O O . VAL A 1 85 ? -6.213 -8.516 -8.233 1.00 89.56 85 VAL A O 1
ATOM 639 N N . VAL A 1 86 ? -4.064 -8.959 -8.759 1.00 87.88 86 VAL A N 1
ATOM 640 C CA . VAL A 1 86 ? -4.286 -10.293 -9.326 1.00 87.88 86 VAL A CA 1
ATOM 641 C C . VAL A 1 86 ? -3.079 -11.174 -9.012 1.00 87.88 86 VAL A C 1
ATOM 643 O O . VAL A 1 86 ? -1.951 -10.688 -9.001 1.00 87.88 86 VAL A O 1
ATOM 646 N N . ASP A 1 87 ? -3.320 -12.440 -8.672 1.00 87.44 87 ASP A N 1
ATOM 647 C CA . ASP A 1 87 ? -2.283 -13.448 -8.397 1.00 87.44 87 ASP A CA 1
ATOM 648 C C . ASP A 1 87 ? -1.183 -13.005 -7.413 1.00 87.44 87 ASP A C 1
ATOM 650 O O . ASP A 1 87 ? -0.008 -13.326 -7.562 1.00 87.44 87 ASP A O 1
ATOM 654 N N . GLY A 1 88 ? -1.560 -12.242 -6.382 1.00 86.75 88 GLY A N 1
ATOM 655 C CA . GLY A 1 88 ? -0.616 -11.776 -5.361 1.00 86.75 88 GLY A CA 1
ATOM 656 C C . GLY A 1 88 ? 0.286 -10.616 -5.798 1.00 86.75 88 GLY A C 1
ATOM 657 O O . GLY A 1 88 ? 1.223 -10.263 -5.081 1.00 86.75 88 GLY A O 1
ATOM 658 N N . ILE A 1 89 ? -0.016 -9.992 -6.936 1.00 88.56 89 ILE A N 1
ATOM 659 C CA . ILE A 1 89 ? 0.700 -8.838 -7.474 1.00 88.56 89 ILE A CA 1
ATOM 660 C C . ILE A 1 89 ? -0.258 -7.647 -7.543 1.00 88.56 89 ILE A C 1
ATOM 662 O O . ILE A 1 89 ? -1.366 -7.750 -8.069 1.00 88.56 89 ILE A O 1
ATOM 666 N N . ALA A 1 90 ? 0.169 -6.506 -7.003 1.00 90.31 90 ALA A N 1
ATOM 667 C CA . ALA A 1 90 ? -0.515 -5.227 -7.142 1.00 90.31 90 ALA A CA 1
ATOM 668 C C . ALA A 1 90 ? 0.005 -4.476 -8.372 1.00 90.31 90 ALA A C 1
ATOM 670 O O . ALA A 1 90 ? 1.207 -4.268 -8.532 1.00 90.31 90 ALA A O 1
ATOM 671 N N . TYR A 1 91 ? -0.921 -4.021 -9.205 1.00 90.56 91 TYR A N 1
ATOM 672 C CA . TYR A 1 91 ? -0.671 -3.324 -10.455 1.00 90.56 91 TYR A CA 1
ATOM 673 C C . TYR A 1 91 ? -1.212 -1.900 -10.401 1.00 90.56 91 TYR A C 1
ATOM 675 O O . TYR A 1 91 ? -2.354 -1.690 -9.989 1.00 90.56 91 TYR A O 1
ATOM 683 N N . PHE A 1 92 ? -0.420 -0.923 -10.835 1.00 91.19 92 PHE A N 1
ATOM 684 C CA . PHE A 1 92 ? -0.837 0.480 -10.888 1.00 91.19 92 PHE A CA 1
ATOM 685 C C . PHE A 1 92 ? -0.049 1.264 -11.939 1.00 91.19 92 PHE A C 1
ATOM 687 O O . PHE A 1 92 ? 1.116 0.986 -12.217 1.00 91.19 92 PHE A O 1
ATOM 694 N N . GLY A 1 93 ? -0.695 2.271 -12.521 1.00 90.44 93 GLY A N 1
ATOM 695 C CA . GLY A 1 93 ? -0.070 3.205 -13.454 1.00 90.44 93 GLY A CA 1
ATOM 696 C C . GLY A 1 93 ? 0.475 4.439 -12.742 1.00 90.44 93 GLY A C 1
ATOM 697 O O . GLY A 1 93 ? -0.153 4.944 -11.804 1.00 90.44 93 GLY A O 1
ATOM 698 N N . SER A 1 94 ? 1.609 4.941 -13.227 1.00 91.69 94 SER A N 1
ATOM 699 C CA . SER A 1 94 ? 2.190 6.220 -12.817 1.00 91.69 94 SER A CA 1
ATOM 700 C C . SER A 1 94 ? 2.165 7.228 -13.968 1.00 91.69 94 SER A C 1
ATOM 702 O O . SER A 1 94 ? 2.139 6.874 -15.147 1.00 91.69 94 SER A O 1
ATOM 704 N N . TYR A 1 95 ? 2.176 8.513 -13.622 1.00 92.31 95 TYR A N 1
ATOM 705 C CA . TYR A 1 95 ? 2.227 9.623 -14.572 1.00 92.31 95 TYR A CA 1
ATOM 706 C C . TYR A 1 95 ? 3.575 9.736 -15.306 1.00 92.31 95 TYR A C 1
ATOM 708 O O . TYR A 1 95 ? 3.701 10.505 -16.253 1.00 92.31 95 TYR A O 1
ATOM 716 N N . ASP A 1 96 ? 4.579 8.948 -14.914 1.00 93.00 96 ASP A N 1
ATOM 717 C CA . ASP A 1 96 ? 5.827 8.798 -15.674 1.00 93.00 96 ASP A CA 1
ATOM 718 C C . ASP A 1 96 ? 5.676 7.986 -16.975 1.00 93.00 96 ASP A C 1
ATOM 720 O O . ASP A 1 96 ? 6.650 7.802 -17.704 1.00 93.00 96 ASP A O 1
ATOM 724 N N . GLY A 1 97 ? 4.462 7.517 -17.279 1.00 92.25 97 GLY A N 1
ATOM 725 C CA . GLY A 1 97 ? 4.157 6.735 -18.473 1.00 92.25 97 GLY A CA 1
ATOM 726 C C . GLY A 1 97 ? 4.383 5.233 -18.303 1.00 92.25 97 GLY A C 1
ATOM 727 O O . GLY A 1 97 ? 4.151 4.488 -19.254 1.00 92.25 97 GLY A O 1
ATOM 728 N N . ASN A 1 98 ? 4.791 4.773 -17.116 1.00 92.69 98 ASN A N 1
ATOM 729 C CA . ASN A 1 98 ? 5.015 3.361 -16.831 1.00 92.69 98 ASN A CA 1
ATOM 730 C C . ASN A 1 98 ? 3.864 2.731 -16.039 1.00 92.69 98 ASN A C 1
ATOM 732 O O . ASN A 1 98 ? 3.142 3.373 -15.267 1.00 92.69 98 ASN A O 1
ATOM 736 N N . PHE A 1 99 ? 3.739 1.416 -16.210 1.00 91.56 99 PHE A N 1
ATOM 737 C CA . PHE A 1 99 ? 2.861 0.562 -15.426 1.00 91.56 99 PHE A CA 1
ATOM 738 C C . PHE A 1 99 ? 3.709 -0.332 -14.524 1.00 91.56 99 PHE A C 1
ATOM 740 O O . PHE A 1 99 ? 4.628 -1.006 -14.991 1.00 91.56 99 PHE A O 1
ATOM 747 N N . TYR A 1 100 ? 3.414 -0.316 -13.230 1.00 91.00 100 TYR A N 1
ATOM 748 C CA . TYR A 1 100 ? 4.193 -0.991 -12.202 1.00 91.00 100 TYR A CA 1
ATOM 749 C C . TYR A 1 100 ? 3.465 -2.225 -11.688 1.00 91.00 100 TYR A C 1
ATOM 751 O O . TYR A 1 100 ? 2.239 -2.249 -11.596 1.00 91.00 100 TYR A O 1
ATOM 759 N N . ALA A 1 101 ? 4.253 -3.233 -11.325 1.00 91.25 101 ALA A N 1
ATOM 760 C CA . ALA A 1 101 ? 3.805 -4.467 -10.703 1.00 91.25 101 ALA A CA 1
ATOM 761 C C . ALA A 1 101 ? 4.633 -4.690 -9.433 1.00 91.25 101 ALA A C 1
ATOM 763 O O . ALA A 1 101 ? 5.857 -4.808 -9.502 1.00 91.25 101 ALA A O 1
ATOM 764 N N . VAL A 1 102 ? 3.977 -4.723 -8.274 1.00 87.31 102 VAL A N 1
ATOM 765 C CA . VAL A 1 102 ? 4.616 -4.956 -6.975 1.00 87.31 102 VAL A CA 1
ATOM 766 C C . VAL A 1 102 ? 3.950 -6.141 -6.284 1.00 87.31 102 VAL A C 1
ATOM 768 O O . VAL A 1 102 ? 2.758 -6.126 -5.991 1.00 87.31 102 VAL A O 1
ATOM 771 N N . GLY A 1 103 ? 4.715 -7.201 -6.053 1.00 83.62 103 GLY A N 1
ATOM 772 C CA . GLY A 1 103 ? 4.264 -8.372 -5.304 1.00 83.62 103 GLY A CA 1
ATOM 773 C C . GLY A 1 103 ? 4.726 -8.331 -3.853 1.00 83.62 103 GLY A C 1
ATOM 774 O O . GLY A 1 103 ? 5.425 -7.409 -3.420 1.00 83.62 103 GLY A O 1
ATOM 775 N N . GLN A 1 104 ? 4.367 -9.356 -3.090 1.00 74.19 104 GLN A N 1
ATOM 776 C CA . GLN A 1 104 ? 5.157 -9.700 -1.914 1.00 74.19 104 GLN A CA 1
ATOM 777 C C . GLN A 1 104 ? 6.488 -10.274 -2.406 1.00 74.19 104 GLN A C 1
ATOM 779 O O . GLN A 1 104 ? 6.510 -11.123 -3.293 1.00 74.19 104 GLN A O 1
ATOM 784 N N . SER A 1 105 ? 7.610 -9.804 -1.861 1.00 64.62 105 SER A N 1
ATOM 785 C CA . SER A 1 105 ? 8.849 -10.557 -2.013 1.00 64.62 105 SER A CA 1
ATOM 786 C C . SER A 1 105 ? 8.661 -11.843 -1.224 1.00 64.62 105 SER A C 1
ATOM 788 O O . SER A 1 105 ? 8.586 -11.789 0.009 1.00 64.62 105 SER A O 1
ATOM 790 N N . ASP A 1 106 ? 8.591 -12.983 -1.905 1.00 58.62 106 ASP A N 1
ATOM 791 C CA . ASP A 1 106 ? 8.854 -14.244 -1.239 1.00 58.62 106 ASP A CA 1
ATOM 792 C C . ASP A 1 106 ? 10.207 -14.072 -0.547 1.00 58.62 106 ASP A C 1
ATOM 794 O O . ASP A 1 106 ? 11.242 -13.896 -1.190 1.00 58.62 106 ASP A O 1
ATOM 798 N N . SER A 1 107 ? 10.238 -14.142 0.780 1.00 54.16 107 SER A N 1
ATOM 799 C CA . SER A 1 107 ? 11.497 -14.259 1.525 1.00 54.16 107 SER A CA 1
ATOM 800 C C . SER A 1 107 ? 12.323 -15.478 1.071 1.00 54.16 107 SER A C 1
ATOM 802 O O . SER A 1 107 ? 13.487 -15.614 1.438 1.00 54.16 107 SER A O 1
ATOM 804 N N . ASN A 1 108 ? 11.738 -16.330 0.222 1.00 51.62 108 ASN A N 1
ATOM 805 C CA . ASN A 1 108 ? 12.334 -17.490 -0.417 1.00 51.62 108 ASN A CA 1
ATOM 806 C C . ASN A 1 108 ? 12.945 -17.214 -1.806 1.00 51.62 108 ASN A C 1
ATOM 808 O O . ASN A 1 108 ? 13.688 -18.060 -2.296 1.00 51.62 108 ASN A O 1
ATOM 812 N N . SER A 1 109 ? 12.681 -16.071 -2.452 1.00 51.19 109 SER A N 1
ATOM 813 C CA . SER A 1 109 ? 13.210 -15.766 -3.796 1.00 51.19 109 SER A CA 1
ATOM 814 C C . SER A 1 109 ? 14.479 -14.901 -3.786 1.00 51.19 109 SER A C 1
ATOM 816 O O . SER A 1 109 ? 14.941 -14.466 -4.838 1.00 51.19 109 SER A O 1
ATOM 818 N N . GLY A 1 110 ? 15.077 -14.677 -2.611 1.00 48.91 110 GLY A N 1
ATOM 819 C CA . GLY A 1 110 ? 16.333 -13.947 -2.441 1.00 48.91 110 GLY A CA 1
ATOM 820 C C . GLY A 1 110 ? 17.312 -14.675 -1.525 1.00 48.91 110 GLY A C 1
ATOM 821 O O . GLY A 1 110 ? 17.515 -14.235 -0.406 1.00 48.91 110 GLY A O 1
ATOM 822 N N . SER A 1 111 ? 17.882 -15.791 -1.994 1.00 54.47 111 SER A N 1
ATOM 823 C CA . SER A 1 111 ? 19.181 -16.402 -1.631 1.00 54.47 111 SER A CA 1
ATOM 824 C C . SER A 1 111 ? 19.816 -16.121 -0.250 1.00 54.47 111 SER A C 1
ATOM 826 O O . SER A 1 111 ? 21.038 -16.003 -0.152 1.00 54.47 111 SER A O 1
ATOM 828 N N . ALA A 1 112 ? 19.048 -16.076 0.836 1.00 58.31 112 ALA A N 1
ATOM 829 C CA . ALA A 1 112 ? 19.578 -16.213 2.184 1.00 58.31 112 ALA A CA 1
ATOM 830 C C . ALA A 1 112 ? 19.639 -17.710 2.486 1.00 58.31 112 ALA A C 1
ATOM 832 O O . ALA A 1 112 ? 18.636 -18.342 2.817 1.00 58.31 112 ALA A O 1
ATOM 833 N N . ILE A 1 113 ? 20.822 -18.300 2.308 1.00 66.56 113 ILE A N 1
ATOM 834 C CA . ILE A 1 113 ? 21.077 -19.681 2.713 1.00 66.56 113 ILE A CA 1
ATOM 835 C C . ILE A 1 113 ? 20.712 -19.787 4.209 1.00 66.56 113 ILE A C 1
ATOM 837 O O . ILE A 1 113 ? 21.272 -19.034 5.007 1.00 66.56 113 ILE A O 1
ATOM 841 N N . PRO A 1 114 ? 19.782 -20.671 4.622 1.00 74.12 114 PRO A N 1
ATOM 842 C CA . PRO A 1 114 ? 19.397 -20.785 6.025 1.00 74.12 114 PRO A CA 1
ATOM 843 C C . PRO A 1 114 ? 20.631 -21.029 6.898 1.00 74.12 114 PRO A C 1
ATOM 845 O O . PRO A 1 114 ? 21.508 -21.799 6.507 1.00 74.12 114 PRO A O 1
ATOM 848 N N . ASN A 1 115 ? 20.692 -20.447 8.100 1.00 74.06 115 ASN A N 1
ATOM 849 C CA . ASN A 1 115 ? 21.815 -20.653 9.033 1.00 74.06 115 ASN A CA 1
ATOM 850 C C . ASN A 1 115 ? 22.154 -22.146 9.226 1.00 74.06 115 ASN A C 1
ATOM 852 O O . ASN A 1 115 ? 23.321 -22.515 9.323 1.00 74.06 115 ASN A O 1
ATOM 856 N N . THR A 1 116 ? 21.149 -23.025 9.182 1.00 75.44 116 THR A N 1
ATOM 857 C CA . THR A 1 116 ? 21.307 -24.488 9.203 1.00 75.44 116 THR A CA 1
ATOM 858 C C . THR A 1 116 ? 22.229 -25.012 8.099 1.00 75.44 116 THR A C 1
ATOM 860 O O . THR A 1 116 ? 23.056 -25.882 8.347 1.00 75.44 116 THR A O 1
ATOM 863 N N . VAL A 1 117 ? 22.136 -24.470 6.887 1.00 81.25 117 VAL A N 1
ATOM 864 C CA . VAL A 1 117 ? 22.967 -24.883 5.752 1.00 81.25 117 VAL A CA 1
ATOM 865 C C . VAL A 1 117 ? 24.409 -24.389 5.921 1.00 81.25 117 VAL A C 1
ATOM 867 O O . VAL A 1 117 ? 25.332 -25.132 5.596 1.00 81.25 117 VAL A O 1
ATOM 870 N N . TYR A 1 118 ? 24.637 -23.214 6.524 1.00 80.56 118 TYR A N 1
ATOM 871 C CA . TYR A 1 118 ? 25.990 -22.778 6.908 1.00 80.56 118 TYR A CA 1
ATOM 872 C C . TYR A 1 118 ? 26.644 -23.742 7.902 1.00 80.56 118 TYR A C 1
ATOM 874 O O . TYR A 1 118 ? 27.791 -24.143 7.701 1.00 80.56 118 TYR A O 1
ATOM 882 N N . PHE A 1 119 ? 25.912 -24.163 8.939 1.00 86.69 119 PHE A N 1
ATOM 883 C CA . PHE A 1 119 ? 26.414 -25.148 9.900 1.00 86.69 119 PHE A CA 1
ATOM 884 C C . PHE A 1 119 ? 26.753 -26.484 9.227 1.00 86.69 119 PHE A C 1
ATOM 886 O O . PHE A 1 119 ? 27.798 -27.066 9.521 1.00 86.69 119 PHE A O 1
ATOM 893 N N . VAL A 1 120 ? 25.923 -26.943 8.283 1.00 90.69 120 VAL A N 1
ATOM 894 C CA . VAL A 1 120 ? 26.181 -28.170 7.511 1.00 90.69 120 VAL A CA 1
ATOM 895 C C . VAL A 1 120 ? 27.437 -28.033 6.646 1.00 90.69 120 VAL A C 1
ATOM 897 O O . VAL A 1 120 ? 28.278 -28.929 6.663 1.00 90.69 120 VAL A O 1
ATOM 900 N N . ILE A 1 121 ? 27.617 -26.915 5.934 1.00 89.81 121 ILE A N 1
ATOM 901 C CA . ILE A 1 121 ? 28.802 -26.680 5.091 1.00 89.81 121 ILE A CA 1
ATOM 902 C C . ILE A 1 121 ? 30.078 -26.639 5.940 1.00 89.81 121 ILE A C 1
ATOM 904 O O . ILE A 1 121 ? 31.055 -27.307 5.603 1.00 89.81 121 ILE A O 1
ATOM 908 N N . ILE A 1 122 ? 30.071 -25.910 7.062 1.00 92.06 122 ILE A N 1
ATOM 909 C CA . ILE A 1 122 ? 31.224 -25.830 7.976 1.00 92.06 122 ILE A CA 1
ATOM 910 C C . ILE A 1 122 ? 31.582 -27.220 8.515 1.00 92.06 122 ILE A C 1
ATOM 912 O O . ILE A 1 122 ? 32.758 -27.581 8.544 1.00 92.06 122 ILE A O 1
ATOM 916 N N . LEU A 1 123 ? 30.583 -28.021 8.895 1.00 96.00 123 LEU A N 1
ATOM 917 C CA . LEU A 1 123 ? 30.787 -29.382 9.387 1.00 96.00 123 LEU A CA 1
ATOM 918 C C . LEU A 1 123 ? 31.369 -30.297 8.297 1.00 96.00 123 LEU A C 1
ATOM 920 O O . LEU A 1 123 ? 32.332 -31.017 8.555 1.00 96.00 123 LEU A O 1
ATOM 924 N N . LEU A 1 124 ? 30.866 -30.229 7.061 1.00 96.44 124 LEU A N 1
ATOM 925 C CA . LEU A 1 124 ? 31.422 -30.996 5.940 1.00 96.44 124 LEU A CA 1
ATOM 926 C C . LEU A 1 124 ? 32.886 -30.627 5.662 1.00 96.44 124 LEU A C 1
ATOM 928 O O . LEU A 1 124 ? 33.724 -31.516 5.511 1.00 96.44 124 LEU A O 1
ATOM 932 N N . VAL A 1 125 ? 33.219 -29.333 5.657 1.00 96.31 125 VAL A N 1
ATOM 933 C CA . VAL A 1 125 ? 34.603 -28.862 5.483 1.00 96.31 125 VAL A CA 1
ATOM 934 C C . VAL A 1 125 ? 35.492 -29.348 6.630 1.00 96.31 125 VAL A C 1
ATOM 936 O O . VAL A 1 125 ? 36.585 -29.858 6.384 1.00 96.31 125 VAL A O 1
ATOM 939 N N . LEU A 1 126 ? 35.015 -29.265 7.876 1.00 97.12 126 LEU A N 1
ATOM 940 C CA . LEU A 1 126 ? 35.740 -29.749 9.051 1.00 97.12 126 LEU A CA 1
ATOM 941 C C . LEU A 1 126 ? 36.044 -31.253 8.945 1.00 97.12 126 LEU A C 1
ATOM 943 O O . LEU A 1 126 ? 37.175 -31.665 9.199 1.00 97.12 126 LEU A O 1
ATOM 947 N N . ILE A 1 127 ? 35.070 -32.068 8.524 1.00 96.81 127 ILE A N 1
ATOM 948 C CA . ILE A 1 127 ? 35.249 -33.516 8.328 1.00 96.81 127 ILE A CA 1
ATOM 949 C C . ILE A 1 127 ? 36.345 -33.797 7.298 1.00 96.81 127 ILE A C 1
ATOM 951 O O . ILE A 1 127 ? 37.212 -34.634 7.548 1.00 96.81 127 ILE A O 1
ATOM 955 N N . VAL A 1 128 ? 36.344 -33.089 6.165 1.00 96.38 128 VAL A N 1
ATOM 956 C CA . VAL A 1 128 ? 37.361 -33.263 5.114 1.00 96.38 128 VAL A CA 1
ATOM 957 C C . VAL A 1 128 ? 38.754 -32.892 5.629 1.00 96.38 128 VAL A C 1
ATOM 959 O O . VAL A 1 128 ? 39.711 -33.633 5.398 1.00 96.38 128 VAL A O 1
ATOM 962 N N . VAL A 1 129 ? 38.874 -31.791 6.377 1.00 96.56 129 VAL A N 1
ATOM 963 C CA . VAL A 1 129 ? 40.146 -31.354 6.976 1.00 96.56 129 VAL A CA 1
ATOM 964 C C . VAL A 1 129 ? 40.658 -32.373 7.996 1.00 96.56 129 VAL A C 1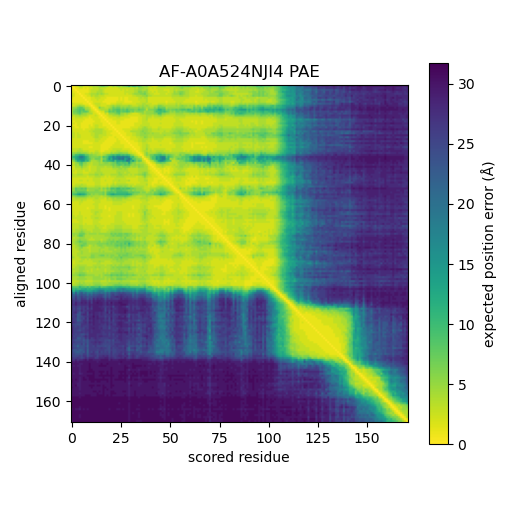
ATOM 966 O O . VAL A 1 129 ? 41.834 -32.742 7.961 1.00 96.56 129 VAL A O 1
ATOM 969 N N . ILE A 1 130 ? 39.783 -32.879 8.871 1.00 96.44 130 ILE A N 1
ATOM 970 C CA . ILE A 1 130 ? 40.131 -33.915 9.853 1.00 96.44 130 ILE A CA 1
ATOM 971 C C . ILE A 1 130 ? 40.572 -35.198 9.138 1.00 96.44 130 ILE A C 1
ATOM 973 O O . ILE A 1 130 ? 41.607 -35.768 9.486 1.00 96.44 130 ILE A O 1
ATOM 977 N N . ALA A 1 131 ? 39.839 -35.637 8.112 1.00 95.44 131 ALA A N 1
ATOM 978 C CA . ALA A 1 131 ? 40.190 -36.820 7.331 1.00 95.44 131 ALA A CA 1
ATOM 979 C C . ALA A 1 131 ? 41.567 -36.669 6.661 1.00 95.44 131 ALA A C 1
ATOM 981 O O . ALA A 1 131 ? 42.405 -37.566 6.772 1.00 95.44 131 ALA A O 1
ATOM 982 N N . ALA A 1 132 ? 41.843 -35.518 6.040 1.00 93.75 132 ALA A N 1
ATOM 983 C CA . ALA A 1 132 ? 43.144 -35.223 5.445 1.00 93.75 132 ALA A CA 1
ATOM 984 C C . ALA A 1 132 ? 44.272 -35.243 6.492 1.00 93.75 132 ALA A C 1
ATOM 986 O O . ALA A 1 132 ? 45.306 -35.880 6.278 1.00 93.75 132 ALA A O 1
ATOM 987 N N . ALA A 1 133 ? 44.062 -34.623 7.658 1.00 93.75 133 ALA A N 1
ATOM 988 C CA . ALA A 1 133 ? 45.030 -34.633 8.752 1.00 93.75 133 ALA A CA 1
ATOM 989 C C . ALA A 1 133 ? 45.323 -36.059 9.251 1.00 93.75 133 ALA A C 1
ATOM 991 O O . ALA A 1 133 ? 46.485 -36.421 9.438 1.00 93.75 133 ALA A O 1
ATOM 992 N N . LEU A 1 134 ? 44.297 -36.904 9.401 1.00 93.69 134 LEU A N 1
ATOM 993 C CA . LEU A 1 134 ? 44.462 -38.306 9.798 1.00 93.69 134 LEU A CA 1
ATOM 994 C C . LEU A 1 134 ? 45.248 -39.118 8.761 1.00 93.69 134 LEU A C 1
ATOM 996 O O . LEU A 1 134 ? 46.095 -39.929 9.138 1.00 93.69 134 LEU A O 1
ATOM 1000 N N . VAL A 1 135 ? 45.027 -38.883 7.465 1.00 91.50 135 VAL A N 1
ATOM 1001 C CA . VAL A 1 135 ? 45.797 -39.523 6.383 1.00 91.50 135 VAL A CA 1
ATOM 1002 C C . VAL A 1 135 ? 47.271 -39.105 6.436 1.00 91.50 135 VAL A C 1
ATOM 1004 O O . VAL A 1 135 ? 48.158 -39.961 6.340 1.00 91.50 135 VAL A O 1
ATOM 1007 N N . ILE A 1 136 ? 47.549 -37.817 6.663 1.00 86.56 136 ILE A N 1
ATOM 1008 C CA . ILE A 1 136 ? 48.913 -37.278 6.805 1.00 86.56 136 ILE A CA 1
ATOM 1009 C C . ILE A 1 136 ? 49.609 -37.854 8.052 1.00 86.56 136 ILE A C 1
ATOM 1011 O O . ILE A 1 136 ? 50.778 -38.245 8.011 1.00 86.56 136 ILE A O 1
ATOM 1015 N N . LEU A 1 137 ? 48.894 -37.971 9.173 1.00 80.81 137 LEU A N 1
ATOM 1016 C CA . LEU A 1 137 ? 49.423 -38.588 10.393 1.00 80.81 137 LEU A CA 1
ATOM 1017 C C . LEU A 1 137 ? 49.677 -40.093 10.211 1.00 80.81 137 LEU A C 1
ATOM 1019 O O . LEU A 1 137 ? 50.704 -40.606 10.666 1.00 80.81 137 LEU A O 1
ATOM 1023 N N . ARG A 1 138 ? 48.792 -40.800 9.496 1.00 79.00 138 ARG A N 1
ATOM 1024 C CA . ARG A 1 138 ? 48.953 -42.226 9.172 1.00 79.00 138 ARG A CA 1
ATOM 1025 C C . ARG A 1 138 ? 50.176 -42.475 8.289 1.00 79.00 138 ARG A C 1
ATOM 1027 O O . ARG A 1 138 ? 50.888 -43.453 8.506 1.00 79.00 138 ARG A O 1
ATOM 1034 N N . THR A 1 139 ? 50.458 -41.581 7.344 1.00 63.19 139 THR A N 1
ATOM 1035 C CA . THR A 1 139 ? 51.644 -41.663 6.474 1.00 63.19 139 THR A CA 1
ATOM 1036 C C . THR A 1 139 ? 52.942 -41.302 7.206 1.00 63.19 139 THR A C 1
ATOM 1038 O O . THR A 1 139 ? 53.956 -41.962 6.983 1.00 63.19 139 THR A O 1
ATOM 1041 N N . ARG A 1 140 ? 52.926 -40.365 8.169 1.00 59.06 140 ARG A N 1
ATOM 1042 C CA . ARG A 1 140 ? 54.098 -40.038 9.017 1.00 59.06 140 ARG A CA 1
ATOM 1043 C C . ARG A 1 140 ? 54.571 -41.180 9.923 1.00 59.06 140 ARG A C 1
ATOM 1045 O O . ARG A 1 140 ? 55.758 -41.243 10.243 1.00 59.06 140 ARG A O 1
ATOM 1052 N N . ARG A 1 141 ? 53.680 -42.090 10.333 1.00 55.97 141 ARG A N 1
ATOM 1053 C CA . ARG A 1 141 ? 54.034 -43.253 11.175 1.00 55.97 141 ARG A CA 1
ATOM 1054 C C . ARG A 1 141 ? 54.781 -44.346 10.398 1.00 55.97 141 ARG A C 1
ATOM 1056 O O . ARG A 1 141 ? 55.382 -45.227 11.003 1.00 55.97 141 ARG A O 1
ATOM 1063 N N . SER A 1 142 ? 54.798 -44.260 9.069 1.00 55.84 142 SER A N 1
ATOM 1064 C CA . SER A 1 142 ? 55.480 -45.197 8.184 1.00 55.84 142 SER A CA 1
ATOM 1065 C C . SER A 1 142 ? 56.819 -44.635 7.690 1.00 55.84 142 SER A C 1
ATOM 1067 O O . SER A 1 142 ? 57.016 -44.373 6.504 1.00 55.84 142 SER A O 1
ATOM 1069 N N . LYS A 1 143 ? 57.792 -44.466 8.596 1.00 55.19 143 LYS A N 1
ATOM 1070 C CA . LYS A 1 143 ? 59.179 -44.147 8.195 1.00 55.19 143 LYS A CA 1
ATOM 1071 C C . LYS A 1 143 ? 59.816 -45.238 7.309 1.00 55.19 143 LYS A C 1
ATOM 1073 O O . LYS A 1 143 ? 60.819 -44.966 6.663 1.00 55.19 143 LYS A O 1
ATOM 1078 N N . HIS A 1 144 ? 59.209 -46.424 7.211 1.00 56.50 144 HIS A N 1
ATOM 1079 C CA . HIS A 1 144 ? 59.643 -47.496 6.308 1.00 56.50 144 HIS A CA 1
ATOM 1080 C C . HIS A 1 144 ? 59.076 -47.400 4.880 1.00 56.50 144 HIS A C 1
ATOM 1082 O O . HIS A 1 144 ? 59.675 -47.946 3.960 1.00 56.50 144 HIS A O 1
ATOM 1088 N N . PHE A 1 145 ? 57.974 -46.677 4.641 1.00 54.97 145 PHE A N 1
ATOM 1089 C CA . PHE A 1 145 ? 57.426 -46.530 3.282 1.00 54.97 145 PHE A CA 1
ATOM 1090 C C . PHE A 1 145 ? 58.160 -45.462 2.457 1.00 54.97 145 PHE A C 1
ATOM 1092 O O . PHE A 1 145 ? 58.212 -45.563 1.232 1.00 54.97 145 PHE A O 1
ATOM 1099 N N . LEU A 1 146 ? 58.804 -44.485 3.113 1.00 55.97 146 LEU A N 1
ATOM 1100 C CA . LEU A 1 146 ? 59.594 -43.452 2.431 1.00 55.97 146 LEU A CA 1
ATOM 1101 C C . LEU A 1 146 ? 60.790 -44.041 1.658 1.00 55.97 146 LEU A C 1
ATOM 1103 O O . LEU A 1 146 ? 61.110 -43.549 0.580 1.00 55.97 146 LEU A O 1
ATOM 1107 N N . GLN A 1 147 ? 61.408 -45.120 2.158 1.00 57.62 147 GLN A N 1
ATOM 1108 C CA . GLN A 1 147 ? 62.493 -45.810 1.446 1.00 57.62 147 GLN A CA 1
ATOM 1109 C C . GLN A 1 147 ? 62.009 -46.452 0.137 1.00 57.62 147 GLN A C 1
ATOM 1111 O O . GLN A 1 147 ? 62.659 -46.294 -0.894 1.00 57.62 147 GLN A O 1
ATOM 1116 N N . ASN A 1 148 ? 60.839 -47.096 0.142 1.00 55.12 148 ASN A N 1
ATOM 1117 C CA . ASN A 1 148 ? 60.299 -47.741 -1.060 1.00 55.12 148 ASN A CA 1
ATOM 1118 C C . ASN A 1 148 ? 59.741 -46.727 -2.074 1.00 55.12 148 ASN A C 1
ATOM 1120 O O . ASN A 1 148 ? 59.839 -46.944 -3.280 1.00 55.12 148 ASN A O 1
ATOM 1124 N N . PHE A 1 149 ? 59.201 -45.598 -1.607 1.00 60.16 149 PHE A N 1
ATOM 1125 C CA . PHE A 1 149 ? 58.638 -44.566 -2.482 1.00 60.16 149 PHE A CA 1
ATOM 1126 C C . PHE A 1 149 ? 59.715 -43.722 -3.187 1.00 60.16 149 PHE A C 1
ATOM 1128 O O . PHE A 1 149 ? 59.596 -43.441 -4.380 1.00 60.16 149 PHE A O 1
ATOM 1135 N N . ILE A 1 150 ? 60.808 -43.376 -2.491 1.00 61.75 150 ILE A N 1
ATOM 1136 C CA . ILE A 1 150 ? 61.958 -42.681 -3.099 1.00 61.75 150 ILE A CA 1
ATOM 1137 C C . ILE A 1 150 ? 62.648 -43.582 -4.134 1.00 61.75 150 ILE A C 1
ATOM 1139 O O . ILE A 1 150 ? 63.020 -43.104 -5.207 1.00 61.75 150 ILE A O 1
ATOM 1143 N N . PHE A 1 151 ? 62.753 -44.890 -3.870 1.00 60.53 151 PHE A N 1
ATOM 1144 C CA . PHE A 1 151 ? 63.294 -45.850 -4.836 1.00 60.53 151 PHE A CA 1
ATOM 1145 C C . PHE A 1 151 ? 62.466 -45.900 -6.134 1.00 60.53 151 PHE A C 1
ATOM 1147 O O . PHE A 1 151 ? 63.030 -45.896 -7.227 1.00 60.53 151 PHE A O 1
ATOM 1154 N N . PHE A 1 152 ? 61.132 -45.845 -6.037 1.00 61.59 152 PHE A N 1
ATOM 1155 C CA . PHE A 1 152 ? 60.245 -45.856 -7.207 1.00 61.59 152 PHE A CA 1
ATOM 1156 C C . PHE A 1 152 ? 60.380 -44.593 -8.078 1.00 61.59 152 PHE A C 1
ATOM 1158 O O . PHE A 1 152 ? 60.361 -44.677 -9.307 1.00 61.59 152 PHE A O 1
ATOM 1165 N N . PHE A 1 153 ? 60.572 -43.422 -7.462 1.00 61.25 153 PHE A N 1
ATOM 1166 C CA . PHE A 1 153 ? 60.769 -42.168 -8.197 1.00 61.25 153 PHE A CA 1
ATOM 1167 C C . PHE A 1 153 ? 62.162 -42.060 -8.835 1.00 61.25 153 PHE A C 1
ATOM 1169 O O . PHE A 1 153 ? 62.266 -41.613 -9.977 1.00 61.25 153 PHE A O 1
ATOM 1176 N N . PHE A 1 154 ? 63.225 -42.520 -8.167 1.00 58.12 154 PHE A N 1
ATOM 1177 C CA . PHE A 1 154 ? 64.581 -42.466 -8.732 1.00 58.12 154 PHE A CA 1
ATOM 1178 C C . PHE A 1 154 ? 64.801 -43.448 -9.893 1.00 58.12 154 PHE A C 1
ATOM 1180 O O . PHE A 1 154 ? 65.504 -43.106 -10.845 1.00 58.12 154 PHE A O 1
ATOM 1187 N N . VAL A 1 155 ? 64.170 -44.629 -9.869 1.00 57.50 155 VAL A N 1
ATOM 1188 C CA . VAL A 1 155 ? 64.217 -45.578 -10.999 1.00 57.50 155 VAL A CA 1
ATOM 1189 C C . VAL A 1 155 ? 63.494 -45.012 -12.227 1.00 57.50 155 VAL A C 1
ATOM 1191 O O . VAL A 1 155 ? 63.980 -45.164 -13.346 1.00 57.50 155 VAL A O 1
ATOM 1194 N N . ASN A 1 156 ? 62.386 -44.289 -12.039 1.00 48.56 156 ASN A N 1
ATOM 1195 C CA . ASN A 1 156 ? 61.657 -43.674 -13.153 1.00 48.56 156 ASN A CA 1
ATOM 1196 C C . ASN A 1 156 ? 62.341 -42.413 -13.711 1.00 48.56 156 ASN A C 1
ATOM 1198 O O . ASN A 1 156 ? 62.326 -42.190 -14.923 1.00 48.56 156 ASN A O 1
ATOM 1202 N N . TYR A 1 157 ? 62.987 -41.607 -12.862 1.00 47.22 157 TYR A N 1
ATOM 1203 C CA . TYR A 1 157 ? 63.599 -40.339 -13.280 1.00 47.22 157 TYR A CA 1
ATOM 1204 C C . TYR A 1 157 ? 64.845 -40.519 -14.164 1.00 47.22 157 TYR A C 1
ATOM 1206 O O . TYR A 1 157 ? 65.157 -39.660 -14.984 1.00 47.22 157 TYR A O 1
ATOM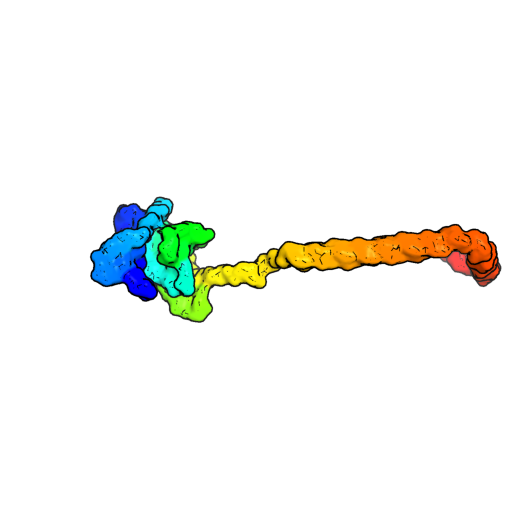 1214 N N . LYS A 1 158 ? 65.541 -41.661 -14.072 1.00 50.25 158 LYS A N 1
ATOM 1215 C CA . LYS A 1 158 ? 66.751 -41.928 -14.871 1.00 50.25 158 LYS A CA 1
ATOM 1216 C C . LYS A 1 158 ? 66.468 -42.342 -16.328 1.00 50.25 158 LYS A C 1
ATOM 1218 O O . LYS A 1 158 ? 67.412 -42.584 -17.072 1.00 50.25 158 LYS A O 1
ATOM 1223 N N . SER A 1 159 ? 65.198 -42.416 -16.748 1.00 53.38 159 SER A N 1
ATOM 1224 C CA . SER A 1 159 ? 64.793 -42.948 -18.063 1.00 53.38 159 SER A CA 1
ATOM 1225 C C . SER A 1 159 ? 64.396 -41.909 -19.126 1.00 53.38 159 SER A C 1
ATOM 1227 O O . SER A 1 159 ? 63.969 -42.301 -20.210 1.00 53.38 159 SER A O 1
ATOM 1229 N N . LYS A 1 160 ? 64.549 -40.596 -18.890 1.00 52.53 160 LYS A N 1
ATOM 1230 C CA . LYS A 1 160 ? 64.255 -39.581 -19.925 1.00 52.53 160 LYS A CA 1
ATOM 1231 C C . LYS A 1 160 ? 65.292 -38.453 -20.018 1.00 52.53 160 LYS A C 1
ATOM 1233 O O . LYS A 1 160 ? 65.092 -37.403 -19.412 1.00 52.53 160 LYS A O 1
ATOM 1238 N N . PRO A 1 161 ? 66.326 -38.583 -20.866 1.00 51.69 161 PRO A N 1
ATOM 1239 C CA . PRO A 1 161 ? 67.010 -37.444 -21.458 1.00 51.69 161 PRO A CA 1
ATOM 1240 C C . PRO A 1 161 ? 66.607 -37.347 -22.938 1.00 51.69 161 PRO A C 1
ATOM 1242 O O . PRO A 1 161 ? 67.087 -38.123 -23.753 1.00 51.69 161 PRO A O 1
ATOM 1245 N N . ALA A 1 162 ? 65.696 -36.434 -23.290 1.00 54.12 162 ALA A N 1
ATOM 1246 C CA . ALA A 1 162 ? 65.483 -36.069 -24.704 1.00 54.12 162 ALA A CA 1
ATOM 12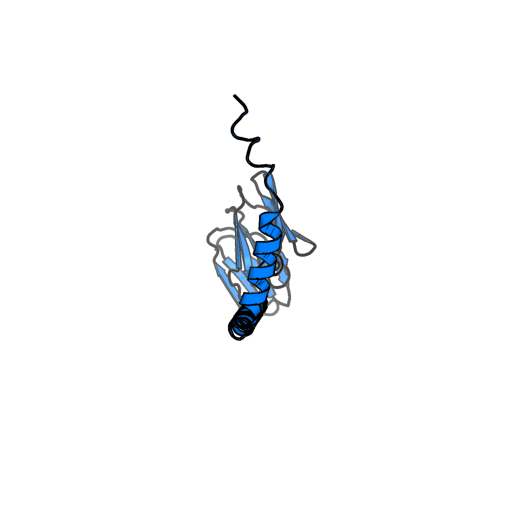47 C C . ALA A 1 162 ? 64.720 -34.752 -24.925 1.00 54.12 162 ALA A C 1
ATOM 1249 O O . ALA A 1 162 ? 64.806 -34.186 -26.005 1.00 54.12 162 ALA A O 1
ATOM 1250 N N . PHE A 1 163 ? 63.966 -34.239 -23.945 1.00 46.81 163 PHE A N 1
ATOM 1251 C CA . PHE A 1 163 ? 63.052 -33.116 -24.212 1.00 46.81 163 PHE A CA 1
ATOM 1252 C C . PHE A 1 163 ? 63.616 -31.723 -23.873 1.00 46.81 163 PHE A C 1
ATOM 1254 O O . PHE A 1 163 ? 63.044 -30.718 -24.277 1.00 46.81 163 PHE A O 1
ATOM 1261 N N . LEU A 1 164 ? 64.748 -31.635 -23.163 1.00 44.31 164 LEU A N 1
ATOM 1262 C CA . LEU A 1 164 ? 65.325 -30.347 -22.742 1.00 44.31 164 LEU A CA 1
ATOM 1263 C C . LEU A 1 164 ? 66.379 -29.768 -23.704 1.00 44.31 164 LEU A C 1
ATOM 1265 O O . LEU A 1 164 ? 66.730 -28.603 -23.556 1.00 44.31 164 LEU A O 1
ATOM 1269 N N . GLU A 1 165 ? 66.831 -30.507 -24.724 1.00 48.97 165 GLU A N 1
ATOM 1270 C CA . GLU A 1 165 ? 67.729 -29.944 -25.753 1.00 48.97 165 GLU A CA 1
ATOM 1271 C C . GLU A 1 165 ? 66.992 -29.186 -26.871 1.00 48.97 165 GLU A C 1
ATOM 1273 O O . GLU A 1 165 ? 67.601 -28.390 -27.583 1.00 48.97 165 GLU A O 1
ATOM 1278 N N . GLN A 1 166 ? 65.670 -29.350 -26.993 1.00 49.56 166 GLN A N 1
ATOM 1279 C CA . GLN A 1 166 ? 64.897 -28.745 -28.085 1.00 49.56 166 GLN A CA 1
ATOM 1280 C C . GLN A 1 166 ? 64.497 -27.276 -27.838 1.00 49.56 166 GLN A C 1
ATOM 1282 O O . GLN A 1 166 ? 63.988 -26.627 -28.746 1.00 49.56 166 GLN A O 1
ATOM 1287 N N . ILE A 1 167 ? 64.746 -26.732 -26.638 1.00 50.31 167 ILE A N 1
ATOM 1288 C CA . ILE A 1 167 ? 64.414 -25.337 -26.277 1.00 50.31 167 ILE A CA 1
ATOM 1289 C C . ILE A 1 167 ? 65.642 -24.405 -26.343 1.00 50.31 167 ILE A C 1
ATOM 1291 O O . ILE A 1 167 ? 65.483 -23.194 -26.439 1.00 50.31 167 ILE A O 1
ATOM 1295 N N . LEU A 1 168 ? 66.870 -24.938 -26.374 1.00 48.84 168 LEU A N 1
ATOM 1296 C CA . LEU A 1 168 ? 68.098 -24.125 -26.457 1.00 48.84 168 LEU A CA 1
ATOM 1297 C C . LEU A 1 168 ? 68.703 -24.030 -27.872 1.00 48.84 168 LEU A C 1
ATOM 1299 O O . LEU A 1 168 ? 69.773 -23.452 -28.037 1.00 48.84 168 LEU A O 1
ATOM 1303 N N . THR A 1 169 ? 68.027 -24.552 -28.904 1.00 52.47 169 THR A N 1
ATOM 1304 C CA . THR A 1 169 ? 68.505 -24.513 -30.304 1.00 52.47 169 THR A CA 1
ATOM 1305 C C . THR A 1 169 ? 67.477 -24.024 -31.338 1.00 52.47 169 THR A C 1
ATOM 1307 O O . THR A 1 169 ? 67.658 -24.266 -32.530 1.00 52.47 169 THR A O 1
ATOM 1310 N N . SER A 1 170 ? 66.448 -23.260 -30.951 1.00 43.66 170 SER A N 1
ATOM 1311 C CA . SER A 1 170 ? 65.736 -22.405 -31.919 1.00 43.66 170 SER A CA 1
ATOM 1312 C C . SER A 1 170 ? 66.239 -20.966 -31.803 1.00 43.66 170 SER A C 1
ATOM 1314 O O . SER A 1 170 ? 66.022 -20.318 -30.780 1.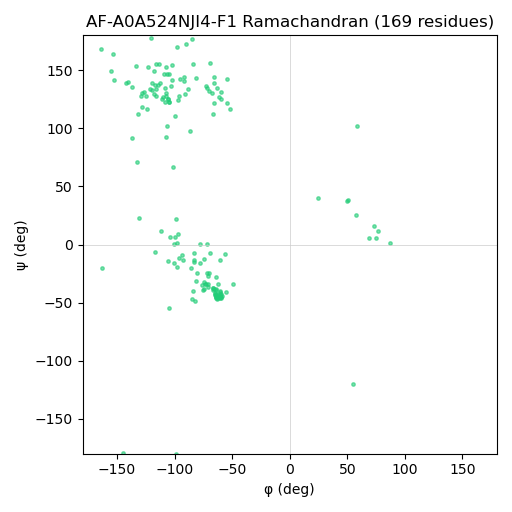00 43.66 170 SER A O 1
ATOM 1316 N N . ARG A 1 171 ? 66.955 -20.529 -32.844 1.00 48.22 171 ARG A N 1
ATOM 1317 C CA . ARG A 1 171 ? 67.388 -19.146 -33.092 1.00 48.22 171 ARG A CA 1
ATOM 1318 C C . ARG A 1 171 ? 66.262 -18.128 -32.961 1.00 48.22 171 ARG A C 1
ATOM 1320 O O . ARG A 1 171 ? 65.122 -18.480 -33.335 1.00 48.22 171 ARG A O 1
#

Sequence (171 aa):
PAFANGVIYTGGAFDKKVYALDAATGTQKWVYTLDEGLTTAPAIIGNTIYVTSTLGNKTYALNAESGNFLWSFQTGGYIYSSPAVVDGIAYFGSYDGNFYAVGQSDSNSGSAIPNTVYFVIILLVLIVVIAAALVILRTRRSKHFLQNFIFFFFVNYKSKPAFLEQILTSR

Mean predicted aligned error: 16.03 Å

Foldseek 3Di:
DDDDPQWDWDADAAQQKIFIARNVPRHTQDMDHHPAHGWDGWDDFPQWIWIFHQRAQKIWIAGNRHRHTDDMDGDPAGFNDYWDDDPQWTWGDGPVGDIDIHGPPPPVVDDPDPVVVVVVVVVVVVVVVVVVVVVVVVVVVPPPVVVVVVVVVVVVVVPDDDDVVVVVPDD

Radius of gyration: 34.19 Å; Cα contacts (8 Å, |Δi|>4): 285; chains: 1; bounding box: 87×63×49 Å

Solvent-accessible surface area (backbone atoms only — not comparable to full-atom values): 9679 Å² total; per-residue (Å²): 92,34,77,57,97,66,32,34,35,34,46,33,57,85,75,20,30,38,37,33,21,33,61,87,77,65,46,75,75,38,72,32,80,52,97,55,40,26,40,34,42,34,31,77,49,94,64,34,31,40,37,31,15,46,76,22,35,42,35,39,35,25,32,63,87,73,44,46,80,73,51,74,49,78,56,91,24,39,23,79,42,52,48,46,76,55,98,64,27,36,33,37,47,34,70,62,77,48,76,46,79,50,57,73,78,57,84,80,79,60,89,70,76,52,70,67,55,54,53,50,50,54,49,54,53,49,51,52,52,51,53,52,50,50,52,54,54,59,55,66,73,38,75,71,54,55,60,59,53,52,51,56,52,56,65,58,62,77,73,71,90,74,79,78,66,72,74,80,70,69,130

Secondary structure (DSSP, 8-state):
-EEETTEEEEE-SSS-EEEEEETTT--EEEEEE-SS--B---EEETTEEEEEBSSSSEEEEEETTT--EEEEEE-SS---SPPEEETTEEEEE-TTS-EEEEE---TTSS----HHHHHHHHHHHHHHHHHHHHHHHHHHT-TTHHHHHHHHHHHHHTT--SSSSSSSS--